Protein AF-A0A1C6JWL2-F1 (afdb_monomer)

Radius of gyration: 10.89 Å; Cα contacts (8 Å, |Δi|>4): 51; chains: 1; bounding box: 28×22×22 Å

Sequence (60 aa):
MLREERGWKQSDMARRLWVSQSTYSGYETGKIQVPVDTLLKLADIYDVSMDYLMGRTDER

Mean predicted aligned error: 2.66 Å

pLDDT: mean 93.57, std 3.67, range [78.25, 97.56]

Secondary structure (DSSP, 8-state):
-HHHHTT--HHHHHHHHTS-HHHHHHHHTTSSPPPHHHHHHHHHHHT--HHHHTTS-S--

Nearest PDB structures (foldseek):
  2xj3-assembly1_A  TM=9.409E-01  e=2.106E-03  Enterococcus faecalis
  2xi8-assembly1_A  TM=9.391E-01  e=3.269E-03  Enterococcus faecalis
  2xj3-assembly1_B  TM=9.039E-01  e=4.767E-03  Enterococcus faecalis
  1utx-assembly1_B  TM=9.047E-01  e=7.882E-03  Enterococcus faecalis
  3f52-assembly1_A  TM=8.482E-01  e=1.676E-02  Corynebacterium glutamicum

Foldseek 3Di:
DLCVVVVHDLCRLCVQLVHDSVQSVCCVVVVDDQDPVSLVSVCVVSVHDSCCVVVVDVGD

Structure (mmCIF, N/CA/C/O backbone):
data_AF-A0A1C6JWL2-F1
#
_entry.id   AF-A0A1C6JWL2-F1
#
loop_
_atom_site.group_PDB
_atom_site.id
_atom_site.type_symbol
_atom_site.label_atom_id
_atom_site.label_alt_id
_atom_site.label_comp_id
_atom_site.label_asym_id
_atom_site.label_entity_id
_atom_site.label_seq_id
_atom_site.pdbx_PDB_ins_code
_atom_site.Cartn_x
_atom_site.Cartn_y
_atom_site.Cartn_z
_atom_site.occupancy
_atom_site.B_iso_or_equiv
_atom_site.auth_seq_id
_atom_site.auth_comp_id
_atom_site.auth_asym_id
_atom_site.auth_atom_id
_atom_site.pdbx_PDB_model_num
ATOM 1 N N . MET A 1 1 ? -5.283 2.883 8.941 1.00 79.69 1 MET A N 1
ATOM 2 C CA . 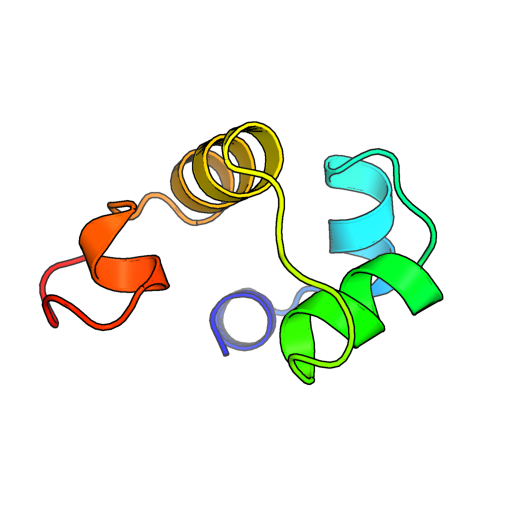MET A 1 1 ? -4.655 2.378 7.697 1.00 79.69 1 MET A CA 1
ATOM 3 C C . MET A 1 1 ? -5.277 1.023 7.380 1.00 79.69 1 MET A C 1
ATOM 5 O O . MET A 1 1 ? -5.398 0.223 8.298 1.00 79.69 1 MET A O 1
ATOM 9 N N . LEU A 1 2 ? -5.680 0.741 6.135 1.00 88.06 2 LEU A N 1
ATOM 10 C CA . LEU A 1 2 ? -6.550 -0.413 5.822 1.00 88.06 2 LEU A CA 1
ATOM 11 C C . LEU A 1 2 ? -5.990 -1.782 6.245 1.00 88.06 2 LEU A C 1
ATOM 13 O O . LEU A 1 2 ? -6.747 -2.646 6.686 1.00 88.06 2 LEU A O 1
ATOM 17 N N . ARG A 1 3 ? -4.664 -1.989 6.199 1.00 93.81 3 ARG A N 1
ATOM 18 C CA . ARG A 1 3 ? -4.068 -3.224 6.748 1.00 93.81 3 ARG A CA 1
ATOM 19 C C . ARG A 1 3 ? -4.257 -3.374 8.254 1.00 93.81 3 ARG A C 1
ATOM 21 O O . ARG A 1 3 ? -4.394 -4.497 8.720 1.00 93.81 3 ARG A O 1
ATOM 28 N N . GLU A 1 4 ? -4.240 -2.283 9.013 1.00 92.31 4 GLU A N 1
ATOM 29 C CA . GLU A 1 4 ? -4.352 -2.315 10.478 1.00 92.31 4 GLU A CA 1
ATOM 30 C C . GLU A 1 4 ? -5.773 -2.663 10.903 1.00 92.31 4 GLU A C 1
ATOM 32 O O . GLU A 1 4 ? -5.948 -3.470 11.809 1.00 92.31 4 GLU A O 1
ATOM 37 N N . GLU A 1 5 ? -6.772 -2.159 10.174 1.00 91.56 5 GLU A N 1
ATOM 38 C CA . GLU A 1 5 ? -8.180 -2.547 10.341 1.00 91.56 5 GLU A CA 1
ATOM 39 C C . GLU A 1 5 ? -8.386 -4.053 10.127 1.00 91.56 5 GLU A C 1
ATOM 41 O O . GLU A 1 5 ? -9.221 -4.670 10.783 1.00 91.56 5 GLU A O 1
ATOM 46 N N . ARG A 1 6 ? -7.584 -4.662 9.245 1.00 91.12 6 ARG A N 1
ATOM 47 C CA . ARG A 1 6 ? -7.588 -6.109 8.979 1.00 91.12 6 ARG A CA 1
ATOM 48 C C . ARG A 1 6 ? -6.576 -6.903 9.819 1.00 91.12 6 ARG A C 1
ATOM 50 O O . ARG A 1 6 ? -6.420 -8.104 9.607 1.00 91.12 6 ARG A O 1
ATOM 57 N N . GLY A 1 7 ? -5.869 -6.263 10.755 1.00 93.81 7 GLY A N 1
ATOM 58 C CA . GLY A 1 7 ? -4.868 -6.907 11.616 1.00 93.81 7 GLY A CA 1
ATOM 59 C C . GLY A 1 7 ? -3.626 -7.436 10.883 1.00 93.81 7 GLY A C 1
ATOM 60 O O . GLY A 1 7 ? -2.917 -8.297 11.407 1.00 93.81 7 GLY A O 1
ATOM 61 N N . TRP A 1 8 ? -3.348 -6.962 9.667 1.00 95.19 8 TRP A N 1
ATOM 62 C CA . TRP A 1 8 ? -2.221 -7.419 8.854 1.00 95.19 8 TRP A CA 1
ATOM 63 C C . TRP A 1 8 ? -0.939 -6.637 9.139 1.00 95.19 8 TRP A C 1
ATOM 65 O O . TRP A 1 8 ? -0.931 -5.408 9.275 1.00 95.19 8 TRP A O 1
ATOM 75 N N . LYS A 1 9 ? 0.189 -7.355 9.154 1.00 96.31 9 LYS A N 1
ATOM 76 C CA . LYS A 1 9 ? 1.520 -6.754 9.261 1.00 96.31 9 LYS A CA 1
ATOM 77 C C . LYS A 1 9 ? 1.987 -6.259 7.894 1.00 96.31 9 LYS A C 1
ATOM 79 O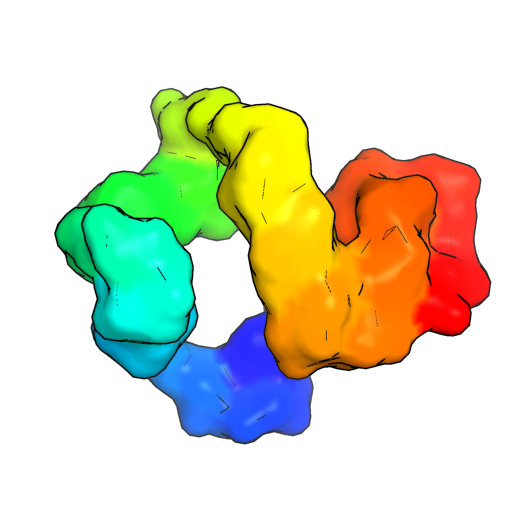 O . LYS A 1 9 ? 1.617 -6.805 6.855 1.00 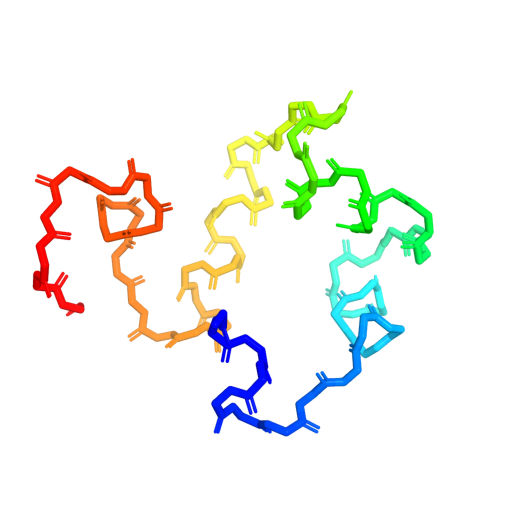96.31 9 LYS A O 1
ATOM 84 N N . GLN A 1 10 ? 2.901 -5.289 7.887 1.00 96.00 10 GLN A N 1
ATOM 85 C CA . GLN A 1 10 ? 3.570 -4.841 6.656 1.00 96.00 10 GLN A CA 1
ATOM 86 C C . GLN A 1 10 ? 4.246 -5.998 5.900 1.00 96.00 10 GLN A C 1
ATOM 88 O O . GLN A 1 10 ? 4.213 -6.042 4.674 1.00 96.00 10 GLN A O 1
ATOM 93 N N . SER A 1 11 ? 4.810 -6.972 6.620 1.00 96.62 11 SER A N 1
ATOM 94 C CA . SER A 1 11 ? 5.408 -8.174 6.027 1.00 96.62 11 SER A CA 1
ATOM 95 C C . SER A 1 11 ? 4.390 -9.063 5.308 1.00 96.62 11 SER A C 1
ATOM 97 O O . SER A 1 11 ? 4.741 -9.749 4.352 1.00 96.62 11 SER A O 1
ATOM 99 N N . ASP A 1 12 ? 3.127 -9.068 5.737 1.00 95.69 12 ASP A N 1
ATOM 100 C CA . ASP A 1 12 ? 2.078 -9.845 5.073 1.00 95.69 12 ASP A CA 1
ATOM 101 C C . ASP A 1 12 ? 1.689 -9.199 3.745 1.00 95.69 12 ASP A C 1
ATOM 103 O O . ASP A 1 12 ? 1.538 -9.886 2.736 1.00 95.69 12 ASP A O 1
ATOM 107 N N . MET A 1 13 ? 1.596 -7.871 3.726 1.00 96.19 13 MET A N 1
ATOM 108 C CA . MET A 1 13 ? 1.313 -7.110 2.511 1.00 96.19 13 MET A CA 1
ATOM 109 C C . MET A 1 13 ? 2.463 -7.176 1.512 1.00 96.19 13 MET A C 1
ATOM 111 O O . MET A 1 13 ? 2.233 -7.424 0.332 1.00 96.19 13 MET A O 1
ATOM 115 N N . ALA A 1 14 ? 3.701 -7.064 1.991 1.00 96.31 14 ALA A N 1
ATOM 116 C CA . ALA A 1 14 ? 4.891 -7.232 1.169 1.00 96.31 14 ALA A CA 1
ATOM 117 C C . ALA A 1 14 ? 4.910 -8.599 0.459 1.00 96.31 14 ALA A C 1
ATOM 119 O O . ALA A 1 14 ? 5.134 -8.662 -0.749 1.00 96.31 14 ALA A O 1
ATOM 120 N N . ARG A 1 15 ? 4.564 -9.682 1.175 1.00 96.31 15 ARG A N 1
ATOM 121 C CA . ARG A 1 15 ? 4.430 -11.027 0.588 1.00 96.31 15 ARG A CA 1
ATOM 122 C C . ARG A 1 15 ? 3.323 -11.108 -0.463 1.00 96.31 15 ARG A C 1
ATOM 124 O O . ARG A 1 15 ? 3.555 -11.669 -1.526 1.00 96.31 15 ARG A O 1
ATOM 131 N N . ARG A 1 16 ? 2.140 -10.542 -0.197 1.00 94.56 16 ARG A N 1
ATOM 132 C CA . ARG A 1 16 ? 1.012 -10.542 -1.153 1.00 94.56 16 ARG A CA 1
ATOM 133 C C . ARG A 1 16 ? 1.329 -9.773 -2.434 1.00 94.56 16 ARG A C 1
ATOM 135 O O . ARG A 1 16 ? 0.912 -10.177 -3.514 1.00 94.56 16 ARG A O 1
ATOM 142 N N . LEU A 1 17 ? 2.082 -8.686 -2.309 1.00 95.12 17 LEU A N 1
ATOM 143 C CA . LEU A 1 17 ? 2.452 -7.813 -3.421 1.00 95.12 17 LEU A CA 1
ATOM 144 C C . LEU A 1 17 ? 3.761 -8.219 -4.106 1.00 95.12 17 LEU A C 1
ATOM 146 O O . LEU A 1 17 ? 4.130 -7.587 -5.090 1.00 95.12 17 LEU A O 1
ATOM 150 N N . TRP A 1 18 ? 4.442 -9.261 -3.615 1.00 95.50 18 TRP A N 1
ATOM 151 C CA . TRP A 1 18 ? 5.749 -9.700 -4.116 1.00 95.50 18 TRP A CA 1
ATOM 152 C C . TRP A 1 18 ? 6.815 -8.593 -4.094 1.00 95.50 18 TRP A C 1
ATOM 154 O O . TRP A 1 18 ? 7.610 -8.441 -5.018 1.00 95.50 18 TRP A O 1
ATOM 164 N N . VAL A 1 19 ? 6.851 -7.824 -3.005 1.00 96.38 19 VAL A N 1
ATOM 165 C CA . VAL A 1 19 ? 7.850 -6.774 -2.763 1.00 96.38 19 VAL A CA 1
ATOM 166 C C . VAL A 1 19 ? 8.550 -6.986 -1.424 1.00 96.38 19 VAL A C 1
ATOM 168 O O . VAL A 1 19 ? 8.127 -7.788 -0.591 1.00 96.38 19 VAL A O 1
ATOM 171 N N . SER A 1 20 ? 9.631 -6.247 -1.183 1.00 97.56 20 SER A N 1
ATOM 172 C CA . SER A 1 20 ? 10.270 -6.240 0.133 1.00 97.56 20 SER A CA 1
ATOM 173 C C . SER A 1 20 ? 9.417 -5.487 1.167 1.00 97.56 20 SER A C 1
ATOM 175 O O . SER A 1 20 ? 8.645 -4.586 0.827 1.00 97.56 20 SER A O 1
ATOM 177 N N . GLN A 1 21 ? 9.577 -5.809 2.455 1.00 97.00 21 GLN A N 1
ATOM 178 C CA . GLN A 1 21 ? 8.893 -5.078 3.530 1.00 97.00 21 GLN A CA 1
ATOM 179 C C . GLN A 1 21 ? 9.257 -3.585 3.531 1.00 97.00 21 GLN A C 1
ATOM 181 O O . GLN A 1 21 ? 8.392 -2.748 3.780 1.00 97.00 21 GLN A O 1
ATOM 186 N N . SER A 1 22 ? 10.514 -3.242 3.227 1.00 97.44 22 SER A N 1
ATOM 187 C CA . SER A 1 22 ? 10.954 -1.847 3.137 1.00 97.44 22 SER A CA 1
ATOM 188 C C . SER A 1 22 ? 10.301 -1.122 1.962 1.00 97.44 22 SER A C 1
ATOM 190 O O . SER A 1 22 ? 9.902 0.028 2.123 1.00 97.44 22 SER A O 1
ATOM 192 N N . THR A 1 23 ? 10.108 -1.793 0.821 1.00 97.25 23 THR A N 1
ATOM 193 C CA . THR A 1 23 ? 9.349 -1.247 -0.314 1.00 97.25 23 THR A CA 1
ATOM 194 C C . THR A 1 23 ? 7.913 -0.927 0.095 1.00 97.25 23 THR A C 1
ATOM 196 O O . THR A 1 23 ? 7.446 0.186 -0.126 1.00 97.25 23 THR A O 1
ATOM 199 N N . TYR A 1 24 ? 7.234 -1.870 0.753 1.00 96.81 24 TYR A N 1
ATOM 200 C CA . TYR A 1 24 ? 5.862 -1.662 1.214 1.00 96.81 24 TYR A CA 1
ATOM 201 C C . TYR A 1 24 ? 5.760 -0.545 2.272 1.00 96.81 24 TYR A C 1
ATOM 203 O O . TYR A 1 24 ? 4.880 0.306 2.195 1.00 96.81 24 TYR A O 1
ATOM 211 N N . SER A 1 25 ? 6.710 -0.473 3.208 1.00 96.75 25 SER A N 1
ATOM 212 C CA . SER A 1 25 ? 6.825 0.650 4.154 1.00 96.75 25 SER A CA 1
ATOM 213 C C . SER A 1 25 ? 7.062 1.991 3.436 1.00 96.75 25 SER A C 1
ATOM 215 O O . SER A 1 25 ? 6.520 3.029 3.820 1.00 96.75 25 SER A O 1
ATOM 217 N N . GLY A 1 26 ? 7.822 1.977 2.338 1.00 97.25 26 GLY A N 1
ATOM 218 C CA . GLY A 1 26 ? 8.010 3.128 1.459 1.00 97.25 26 GLY A CA 1
ATOM 219 C C . GLY A 1 26 ? 6.716 3.601 0.796 1.00 97.25 26 GLY A C 1
ATOM 220 O O . GLY A 1 26 ? 6.506 4.810 0.718 1.00 97.25 26 GLY A O 1
ATOM 221 N N . TYR A 1 27 ? 5.837 2.679 0.386 1.00 94.94 27 TYR A N 1
ATOM 222 C CA . TYR A 1 27 ? 4.499 3.011 -0.118 1.00 94.94 27 TYR A CA 1
ATOM 223 C C . TYR A 1 27 ? 3.651 3.692 0.959 1.00 94.94 27 TYR A C 1
ATOM 225 O O . TYR A 1 27 ? 3.087 4.754 0.723 1.00 94.94 27 TYR A O 1
ATOM 233 N N . GLU A 1 28 ? 3.619 3.130 2.168 1.00 92.31 28 GLU A N 1
ATOM 234 C CA . GLU A 1 28 ? 2.828 3.664 3.285 1.00 92.31 28 GLU A CA 1
ATOM 235 C C . GLU A 1 28 ? 3.289 5.043 3.765 1.00 92.31 28 GLU A C 1
ATOM 237 O O . GLU A 1 28 ? 2.484 5.838 4.243 1.00 92.31 28 GLU A O 1
ATOM 242 N N . THR A 1 29 ? 4.584 5.329 3.642 1.00 94.56 29 THR A N 1
ATOM 243 C CA . THR A 1 29 ? 5.178 6.612 4.048 1.00 94.56 29 THR A CA 1
ATOM 244 C C . THR A 1 29 ? 5.266 7.628 2.909 1.00 94.56 29 THR A C 1
ATOM 246 O O . THR A 1 29 ? 5.764 8.731 3.125 1.00 94.56 29 THR A O 1
ATOM 249 N N . GLY A 1 30 ? 4.844 7.265 1.692 1.00 92.25 30 GLY A N 1
ATOM 250 C CA . GLY A 1 30 ? 4.956 8.109 0.497 1.00 92.25 30 GLY A CA 1
ATOM 251 C C . GLY A 1 30 ? 6.390 8.317 -0.010 1.00 92.25 30 GLY A C 1
ATOM 252 O O . GLY A 1 30 ? 6.607 9.086 -0.943 1.00 92.25 30 GLY A O 1
ATOM 253 N N . LYS A 1 31 ? 7.384 7.633 0.573 1.00 96.38 31 LYS A N 1
ATOM 254 C CA . LYS A 1 31 ? 8.791 7.694 0.134 1.00 96.38 31 LYS A CA 1
ATOM 255 C C . LYS A 1 31 ? 9.009 7.025 -1.220 1.00 96.38 31 LYS A C 1
ATOM 257 O O . LYS A 1 31 ? 9.965 7.353 -1.916 1.00 96.38 31 LYS A O 1
ATOM 262 N N . ILE A 1 32 ? 8.158 6.061 -1.563 1.00 95.69 32 ILE A N 1
ATOM 263 C CA . ILE A 1 32 ? 8.175 5.359 -2.843 1.00 95.69 32 ILE A CA 1
ATOM 264 C C . ILE A 1 32 ? 6.811 5.557 -3.494 1.00 95.69 32 ILE A C 1
ATOM 266 O O . ILE A 1 32 ? 5.783 5.284 -2.877 1.00 95.69 32 ILE A O 1
ATOM 270 N N . GLN A 1 33 ? 6.812 6.000 -4.750 1.00 93.88 33 GLN A N 1
ATOM 271 C CA . GLN A 1 33 ? 5.599 6.064 -5.559 1.00 93.88 33 GLN A CA 1
ATOM 272 C C . GLN A 1 33 ? 5.051 4.659 -5.808 1.00 93.88 33 GLN A C 1
ATOM 274 O O . GLN A 1 33 ? 5.797 3.745 -6.170 1.00 93.88 33 GLN A O 1
ATOM 279 N N . VAL A 1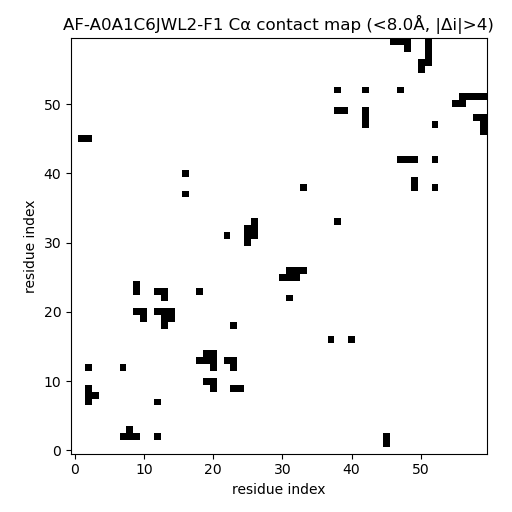 34 ? 3.747 4.488 -5.602 1.00 94.00 34 VAL A N 1
ATOM 280 C CA . VAL A 1 34 ? 3.080 3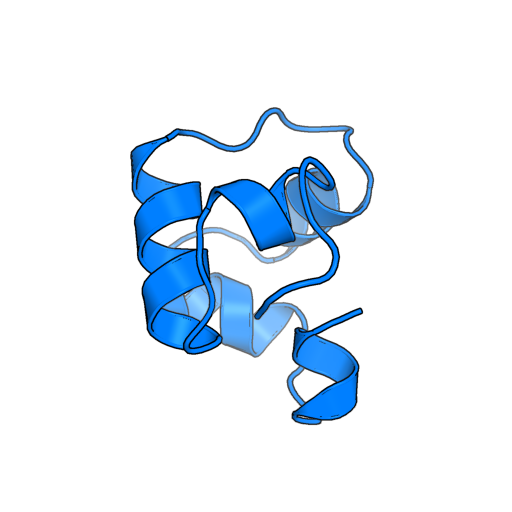.196 -5.770 1.00 94.00 34 VAL A CA 1
ATOM 281 C C . VAL A 1 34 ? 2.757 3.000 -7.255 1.00 94.00 34 VAL A C 1
ATOM 283 O O . VAL A 1 34 ? 2.040 3.823 -7.822 1.00 94.00 34 VAL A O 1
ATOM 286 N N . PRO A 1 35 ? 3.262 1.939 -7.912 1.00 94.25 35 PRO A N 1
ATOM 287 C CA . PRO A 1 35 ? 2.888 1.640 -9.292 1.00 94.25 35 PRO A CA 1
ATOM 288 C C . PRO A 1 35 ? 1.382 1.384 -9.420 1.00 94.25 35 PRO A C 1
ATOM 290 O O . PRO A 1 35 ? 0.777 0.814 -8.510 1.00 94.25 35 PRO A O 1
ATOM 293 N N . VAL A 1 36 ? 0.793 1.725 -10.569 1.00 94.12 36 VAL A N 1
ATOM 294 C CA . VAL A 1 36 ? -0.648 1.529 -10.832 1.00 94.12 36 VAL A CA 1
ATOM 295 C C . VAL A 1 36 ? -1.065 0.066 -10.645 1.00 94.12 36 VAL A C 1
ATOM 297 O O . VAL A 1 36 ? -2.056 -0.203 -9.976 1.00 94.12 36 VAL A O 1
ATOM 300 N N . ASP A 1 37 ? -0.264 -0.891 -11.114 1.00 94.00 37 ASP A N 1
ATOM 301 C CA . ASP A 1 37 ? -0.548 -2.324 -10.930 1.00 94.00 37 ASP A CA 1
ATOM 302 C C . ASP A 1 37 ? -0.577 -2.742 -9.453 1.00 94.00 37 ASP A C 1
ATOM 304 O O . ASP A 1 37 ? -1.329 -3.632 -9.055 1.00 94.00 37 ASP A O 1
ATOM 308 N N . THR A 1 38 ? 0.247 -2.105 -8.616 1.00 94.81 38 THR A N 1
ATOM 309 C CA . THR A 1 38 ? 0.240 -2.332 -7.167 1.00 94.81 38 THR A CA 1
ATOM 310 C C . THR A 1 38 ? -0.993 -1.700 -6.531 1.00 94.81 38 THR A C 1
ATOM 312 O O . THR A 1 38 ? -1.583 -2.316 -5.649 1.00 94.81 38 THR A O 1
ATOM 315 N N . LEU A 1 39 ? -1.418 -0.517 -6.988 1.00 93.69 39 LEU A N 1
ATOM 316 C CA . LEU A 1 39 ? -2.663 0.115 -6.539 1.00 93.69 39 LEU A CA 1
ATOM 317 C C . LEU A 1 39 ? -3.887 -0.746 -6.868 1.00 93.69 39 LEU A C 1
ATOM 319 O O . LEU A 1 39 ? -4.722 -0.942 -5.991 1.00 93.69 39 LEU A O 1
ATOM 323 N N . LEU A 1 40 ? -3.953 -1.323 -8.071 1.00 94.69 40 LEU A N 1
ATOM 324 C CA . LEU A 1 40 ? -5.014 -2.259 -8.462 1.00 94.69 40 LEU A CA 1
ATOM 325 C C . LEU A 1 40 ? -5.055 -3.480 -7.535 1.00 94.69 40 LEU A C 1
ATOM 327 O O . LEU A 1 40 ? -6.091 -3.798 -6.966 1.00 94.69 40 LEU A O 1
ATOM 331 N N . LYS A 1 41 ? -3.902 -4.106 -7.273 1.00 94.94 41 LYS A N 1
ATOM 332 C CA . LYS A 1 41 ? -3.827 -5.233 -6.328 1.00 94.94 41 LYS A CA 1
ATOM 333 C C . LYS A 1 41 ? -4.241 -4.840 -4.913 1.00 94.94 41 LYS A C 1
ATOM 335 O O . LYS A 1 41 ? -4.842 -5.642 -4.209 1.00 94.94 41 LYS A O 1
ATOM 340 N N . LEU A 1 42 ? -3.876 -3.642 -4.461 1.00 94.69 42 LEU A N 1
ATOM 341 C CA . LEU A 1 42 ? -4.280 -3.140 -3.148 1.00 94.69 42 LEU A CA 1
ATOM 342 C C . LEU A 1 42 ? -5.795 -2.927 -3.080 1.00 94.69 42 LEU A C 1
ATOM 344 O 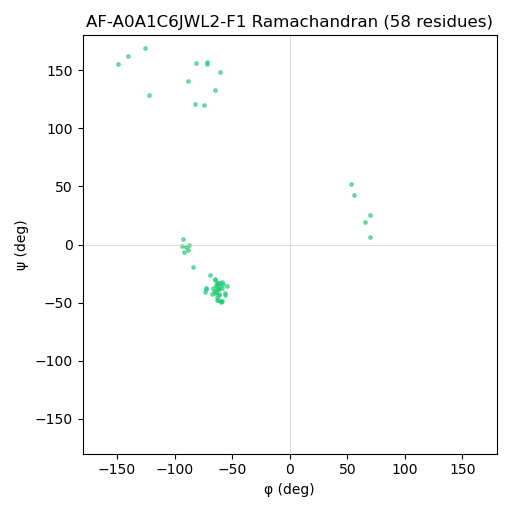O . LEU A 1 42 ? -6.386 -3.275 -2.061 1.00 94.69 42 LEU A O 1
ATOM 348 N N . ALA A 1 43 ? -6.401 -2.407 -4.149 1.00 94.69 43 ALA A N 1
ATOM 349 C CA . ALA A 1 43 ? -7.844 -2.227 -4.272 1.00 94.69 43 ALA A CA 1
ATOM 350 C C . ALA A 1 43 ? -8.557 -3.581 -4.142 1.00 94.69 43 ALA A C 1
ATOM 352 O O . ALA A 1 43 ? -9.390 -3.750 -3.253 1.00 94.69 43 ALA A O 1
ATOM 353 N N . ASP A 1 44 ? -8.104 -4.588 -4.893 1.00 94.62 44 ASP A N 1
ATOM 354 C CA . ASP A 1 44 ? -8.635 -5.954 -4.820 1.00 94.62 44 ASP A CA 1
ATOM 355 C C . ASP A 1 44 ? -8.438 -6.591 -3.432 1.00 94.62 44 ASP A C 1
ATOM 357 O O . ASP A 1 44 ? -9.331 -7.238 -2.887 1.00 94.62 44 ASP A O 1
ATOM 361 N N . ILE A 1 45 ? -7.259 -6.416 -2.820 1.00 93.94 45 ILE A N 1
ATOM 362 C CA . ILE A 1 45 ? -6.946 -6.991 -1.503 1.00 93.94 45 ILE A CA 1
ATOM 363 C C . ILE A 1 45 ? -7.833 -6.385 -0.409 1.00 93.94 45 ILE A C 1
ATOM 365 O O . ILE A 1 45 ? -8.261 -7.098 0.508 1.00 93.94 45 ILE A O 1
ATOM 369 N N . TYR A 1 46 ? -8.058 -5.072 -0.459 1.00 93.06 46 TYR A N 1
ATOM 370 C CA . TYR A 1 46 ? -8.854 -4.357 0.532 1.00 93.06 46 TYR A CA 1
ATOM 371 C C . TYR A 1 46 ? -10.343 -4.311 0.206 1.00 93.06 46 TYR A C 1
ATOM 373 O O . TYR A 1 46 ? -11.096 -3.889 1.084 1.00 93.06 46 TYR A O 1
ATOM 381 N N . ASP A 1 47 ? -10.749 -4.827 -0.955 1.00 94.00 47 ASP A N 1
ATOM 382 C CA . ASP A 1 47 ? -12.126 -4.795 -1.448 1.00 94.00 47 ASP A CA 1
ATOM 383 C C . ASP A 1 47 ? -12.676 -3.359 -1.448 1.00 94.00 47 ASP A C 1
ATOM 385 O O . ASP A 1 47 ? -13.680 -3.052 -0.812 1.00 94.00 47 ASP A O 1
ATOM 389 N N . VAL A 1 48 ? -11.910 -2.456 -2.068 1.00 94.94 48 VAL A N 1
ATOM 390 C CA . VAL A 1 48 ? -12.215 -1.023 -2.186 1.00 94.94 48 VAL A CA 1
ATOM 391 C C . VAL A 1 48 ? -11.836 -0.504 -3.569 1.00 94.94 48 VAL A C 1
ATOM 393 O O . VAL A 1 48 ? -11.014 -1.101 -4.261 1.00 94.94 48 VAL A O 1
ATOM 396 N N . SER A 1 49 ? -12.363 0.651 -3.959 1.00 94.62 49 SER A N 1
ATOM 397 C CA . SER A 1 49 ? -11.985 1.325 -5.202 1.00 94.62 49 SER A CA 1
ATOM 398 C C . SER A 1 49 ? -10.578 1.951 -5.157 1.00 94.62 49 SER A C 1
ATOM 400 O O . SER A 1 49 ? -10.043 2.312 -4.104 1.00 94.62 49 SER A O 1
ATOM 402 N N . MET A 1 50 ? -9.962 2.155 -6.329 1.00 91.69 50 MET A N 1
ATOM 403 C CA . MET A 1 50 ? -8.726 2.948 -6.420 1.00 91.69 50 MET A CA 1
ATOM 404 C C . MET A 1 50 ? -8.942 4.408 -6.008 1.00 91.69 50 MET A C 1
ATOM 406 O O . MET A 1 50 ? -8.035 5.020 -5.448 1.00 91.69 50 MET A O 1
ATOM 410 N N . ASP A 1 51 ? -10.123 4.969 -6.274 1.00 92.62 51 ASP A N 1
ATOM 411 C CA . ASP A 1 51 ? -10.448 6.339 -5.880 1.00 92.62 51 ASP A CA 1
ATOM 412 C C . ASP A 1 51 ? -10.445 6.485 -4.355 1.00 92.62 51 ASP A C 1
ATOM 414 O O . ASP A 1 51 ? -9.911 7.472 -3.846 1.00 92.62 51 ASP A O 1
ATOM 418 N N . TYR A 1 52 ? -10.926 5.472 -3.629 1.00 93.44 52 TYR A N 1
ATOM 419 C CA . TYR A 1 52 ? -10.822 5.408 -2.174 1.00 93.44 52 TYR A CA 1
ATOM 420 C C . TYR A 1 52 ? -9.364 5.352 -1.703 1.00 93.44 52 TYR A C 1
ATOM 422 O O . TYR A 1 52 ? -8.946 6.141 -0.855 1.00 93.44 52 TYR A O 1
ATOM 430 N N . LEU A 1 53 ? -8.541 4.477 -2.298 1.00 90.81 53 LEU A N 1
ATOM 431 C CA . LEU A 1 53 ? -7.115 4.370 -1.946 1.00 90.81 53 LEU A CA 1
ATOM 432 C C . LEU A 1 53 ? -6.335 5.666 -2.182 1.00 90.81 53 LEU A C 1
ATOM 434 O O . LEU A 1 53 ? -5.386 5.955 -1.453 1.00 90.81 53 LEU A O 1
ATOM 438 N N . MET A 1 54 ? -6.721 6.430 -3.202 1.00 89.38 54 MET A N 1
ATOM 439 C CA . MET A 1 54 ? -6.101 7.708 -3.547 1.00 89.38 54 MET A CA 1
ATOM 440 C C . MET A 1 54 ? -6.718 8.905 -2.805 1.00 89.38 54 MET A C 1
ATOM 442 O O . MET A 1 54 ? -6.275 10.032 -3.022 1.00 89.38 54 MET A O 1
ATOM 446 N N . GLY A 1 55 ? -7.726 8.691 -1.953 1.00 89.12 55 GLY A N 1
ATOM 447 C CA . GLY A 1 55 ? -8.394 9.756 -1.198 1.00 89.12 55 GLY A CA 1
ATOM 448 C C . GLY A 1 55 ? -9.250 10.691 -2.058 1.00 89.12 55 GLY A C 1
ATOM 449 O O . GLY A 1 55 ? -9.443 11.851 -1.703 1.00 89.12 55 GLY A O 1
ATOM 450 N N . ARG A 1 56 ? -9.735 10.218 -3.213 1.00 93.19 56 ARG A N 1
ATOM 451 C CA . ARG A 1 56 ? -10.653 10.966 -4.089 1.00 93.19 56 ARG A CA 1
ATOM 452 C C . ARG A 1 56 ? -12.116 10.829 -3.670 1.00 93.19 56 ARG A C 1
ATOM 454 O O . ARG A 1 56 ? -12.932 11.643 -4.093 1.00 93.19 56 ARG A O 1
ATOM 461 N N . THR A 1 57 ? -12.434 9.809 -2.878 1.00 92.00 57 THR A N 1
ATOM 462 C CA . THR A 1 57 ? -13.763 9.543 -2.319 1.00 92.00 57 THR A CA 1
ATOM 463 C C . THR A 1 57 ? -13.632 8.857 -0.959 1.00 92.00 57 THR A C 1
ATOM 465 O O . THR A 1 57 ? -12.629 8.192 -0.695 1.00 92.00 57 THR A O 1
ATOM 468 N N . ASP A 1 58 ? -14.656 9.001 -0.119 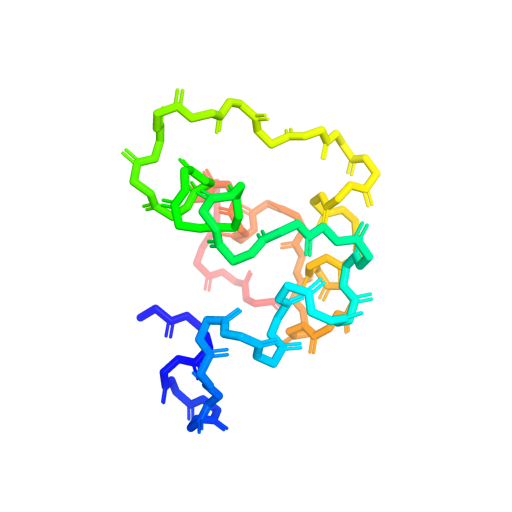1.00 89.81 58 ASP A N 1
ATOM 469 C CA . ASP A 1 58 ? -14.814 8.251 1.134 1.00 89.81 58 ASP A CA 1
ATOM 470 C C . ASP A 1 58 ? -15.628 6.956 0.938 1.00 89.81 58 ASP A C 1
ATOM 472 O O . ASP A 1 58 ? -15.751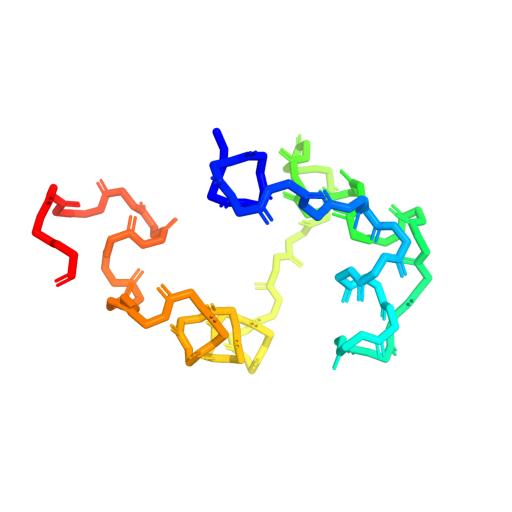 6.144 1.859 1.00 89.81 58 ASP A O 1
ATOM 476 N N . GLU A 1 59 ? -16.180 6.750 -0.262 1.00 84.31 59 GLU A N 1
ATOM 477 C CA . GLU A 1 59 ? -16.896 5.533 -0.646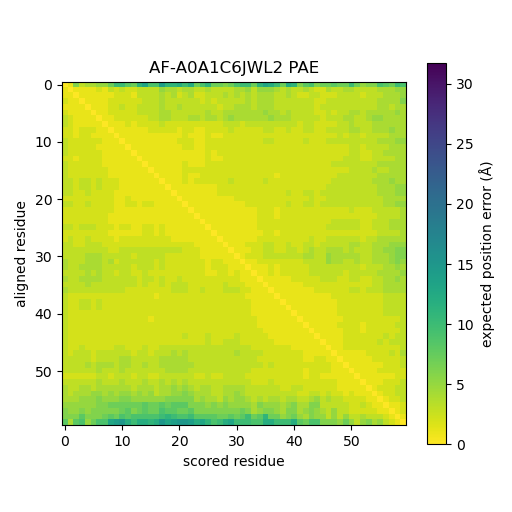 1.00 84.31 59 GLU A CA 1
ATOM 478 C C . GLU A 1 59 ? -15.901 4.396 -0.892 1.00 84.31 59 GLU A C 1
ATOM 480 O O . GLU A 1 59 ? -15.012 4.512 -1.736 1.00 84.31 59 GLU A O 1
ATOM 485 N N . ARG A 1 60 ? -16.046 3.312 -0.124 1.00 78.25 60 ARG A N 1
ATOM 486 C CA . ARG A 1 60 ? -15.214 2.109 -0.232 1.00 78.25 60 ARG A CA 1
ATOM 487 C C . ARG A 1 60 ? -15.503 1.363 -1.525 1.00 78.25 60 ARG A C 1
ATOM 489 O O . ARG A 1 60 ? -16.689 1.049 -1.757 1.00 78.25 60 ARG A O 1
#

Solvent-accessible surface area (backbone atoms only — not comparable to full-atom values): 3589 Å² total; per-residue (Å²): 107,77,50,60,80,70,72,49,51,63,61,55,52,9,60,76,69,76,47,51,47,68,56,46,51,23,43,78,68,65,78,34,86,74,52,69,73,55,47,53,51,48,18,65,74,68,69,34,42,60,48,31,78,71,67,76,41,91,62,95